Protein AF-A0A9K3DWF2-F1 (afdb_monomer_lite)

Sequence (79 aa):
MVAIYAHTVGDLGYASKLGKYAEYSGAPDEEEVLQYARVVIDCATANPDGQRRALIVGGSFANFTNVAATFNGIIRAII

Foldseek 3Di:
DQVVVLVVCVVVVNNVVDQDGDDDDDQDFLQVLLVVLLVVVCSVPVDDPVDDDDDDDDDDDDPPHPPVRNVNSNVNNVD

Organism: Helianthus annuus (NCBI:txid4232)

InterPro domains:
  IPR016102 Succinyl-CoA synthetase-like [G3DSA:3.40.50.261] (1-79)
  IPR032263 ATP-citrate synthase, citrate-binding domain [PF16114] (4-78)

Secondary structure (DSSP, 8-state):
-THHHHHHHIIIIIGGG--------S---HHHHHHHHHHHHHHHHSS--S------------SS--HHHHHHHHHHHH-

Structure (mmCIF, N/CA/C/O backbone):
data_AF-A0A9K3DWF2-F1
#
_entry.id   AF-A0A9K3DWF2-F1
#
loop_
_atom_site.group_PDB
_atom_site.id
_atom_site.type_symbol
_atom_site.label_atom_id
_atom_site.label_alt_id
_atom_site.label_comp_id
_atom_site.label_asym_id
_atom_site.label_entity_id
_atom_site.label_seq_id
_atom_site.pdbx_PDB_ins_code
_atom_site.Cartn_x
_atom_site.Cartn_y
_atom_site.Cartn_z
_atom_site.occupancy
_atom_site.B_iso_or_equiv
_atom_site.auth_seq_id
_atom_site.auth_comp_id
_atom_site.auth_asym_id
_atom_site.auth_atom_id
_atom_site.pdbx_PDB_model_num
ATOM 1 N N . MET A 1 1 ? -6.632 1.670 -14.591 1.00 54.38 1 MET A N 1
ATOM 2 C CA . MET A 1 1 ? -7.083 0.282 -14.308 1.00 54.38 1 MET A CA 1
ATOM 3 C C . MET A 1 1 ? -7.125 -0.012 -12.803 1.00 54.38 1 MET A C 1
ATOM 5 O O . MET A 1 1 ? -7.904 -0.856 -12.383 1.00 54.38 1 MET A O 1
ATOM 9 N N . VAL A 1 2 ? -6.384 0.734 -11.973 1.00 57.00 2 VAL A N 1
ATOM 10 C CA . VAL A 1 2 ? -6.380 0.595 -10.504 1.00 57.00 2 VAL A CA 1
ATOM 11 C C . VAL A 1 2 ? -7.741 0.955 -9.863 1.00 57.00 2 VAL A C 1
ATOM 13 O O . VAL A 1 2 ? -8.134 0.332 -8.880 1.00 57.00 2 VAL A O 1
ATOM 16 N N . ALA A 1 3 ? -8.555 1.810 -10.500 1.00 60.44 3 ALA A N 1
ATOM 17 C CA . ALA A 1 3 ? -9.938 2.103 -10.088 1.00 60.44 3 ALA A CA 1
ATOM 18 C C . ALA A 1 3 ? -10.868 0.871 -10.021 1.00 60.44 3 ALA A C 1
ATOM 20 O O . ALA A 1 3 ? -11.902 0.929 -9.362 1.00 60.44 3 ALA A O 1
ATOM 21 N N . ILE A 1 4 ? -10.523 -0.246 -10.675 1.00 62.75 4 ILE A N 1
ATOM 22 C CA . ILE A 1 4 ? -11.311 -1.487 -10.607 1.00 62.75 4 ILE A CA 1
ATOM 23 C C . ILE A 1 4 ? -11.286 -2.057 -9.189 1.00 62.75 4 ILE A C 1
ATOM 25 O O . ILE A 1 4 ? -12.320 -2.487 -8.705 1.00 62.75 4 ILE A O 1
ATOM 29 N N . TYR A 1 5 ? -10.155 -1.993 -8.480 1.00 63.25 5 TYR A N 1
ATOM 30 C CA . TYR A 1 5 ? -10.080 -2.501 -7.107 1.00 63.25 5 TYR A CA 1
ATOM 31 C C . TYR A 1 5 ? -10.994 -1.718 -6.158 1.00 63.25 5 TYR A C 1
ATOM 33 O O . TYR A 1 5 ? -11.680 -2.317 -5.334 1.00 63.25 5 TYR A O 1
ATOM 41 N N . ALA A 1 6 ? -11.051 -0.391 -6.309 1.00 65.00 6 ALA A N 1
ATOM 42 C CA . ALA A 1 6 ? -11.962 0.450 -5.536 1.00 65.00 6 ALA A CA 1
ATOM 43 C C . ALA A 1 6 ? -13.434 0.144 -5.860 1.00 65.00 6 ALA A C 1
ATOM 45 O O . ALA A 1 6 ? -14.241 0.015 -4.940 1.00 65.00 6 ALA A O 1
ATOM 46 N N . HIS A 1 7 ? -13.766 -0.037 -7.144 1.00 64.88 7 HIS A N 1
ATOM 47 C CA . HIS A 1 7 ? -15.110 -0.441 -7.560 1.00 64.88 7 HIS A CA 1
ATOM 48 C C . HIS A 1 7 ? -15.485 -1.823 -7.020 1.00 64.88 7 HIS A C 1
ATOM 50 O O . HIS A 1 7 ? -16.546 -1.943 -6.429 1.00 64.88 7 HIS A O 1
ATOM 56 N N . THR A 1 8 ? -14.605 -2.826 -7.090 1.00 69.62 8 THR A N 1
ATOM 57 C CA . THR A 1 8 ? -14.884 -4.171 -6.561 1.00 69.62 8 THR A CA 1
ATOM 58 C C . THR A 1 8 ? -15.130 -4.156 -5.051 1.00 69.62 8 THR A C 1
ATOM 60 O O . THR A 1 8 ? -16.034 -4.830 -4.566 1.00 69.62 8 THR A O 1
ATOM 63 N N . VAL A 1 9 ? -14.360 -3.379 -4.280 1.00 71.06 9 VAL A N 1
ATOM 64 C CA . VAL A 1 9 ? -14.618 -3.213 -2.836 1.00 71.06 9 VAL A CA 1
ATOM 65 C C . VAL A 1 9 ? -15.978 -2.545 -2.602 1.00 71.06 9 VAL A C 1
ATOM 67 O O . VAL A 1 9 ? -16.698 -2.917 -1.673 1.00 71.06 9 VAL A O 1
ATOM 70 N N . GLY A 1 10 ? -16.350 -1.594 -3.461 1.00 71.62 10 GLY A N 1
ATOM 71 C CA . GLY A 1 10 ? -17.670 -0.973 -3.460 1.00 71.62 10 GLY A CA 1
ATOM 72 C C . GLY A 1 10 ? -18.802 -1.956 -3.768 1.00 71.62 10 GLY A C 1
ATOM 73 O O . GLY A 1 10 ? -19.752 -2.037 -2.991 1.00 71.62 10 GLY A O 1
ATOM 74 N N . ASP A 1 11 ? -18.661 -2.744 -4.833 1.00 75.88 11 ASP A N 1
ATOM 75 C CA . ASP A 1 11 ? -19.633 -3.742 -5.297 1.00 75.88 11 ASP A CA 1
ATOM 76 C C . ASP A 1 11 ? -19.852 -4.857 -4.266 1.00 75.88 11 ASP A C 1
ATOM 78 O O . ASP A 1 11 ? -20.960 -5.368 -4.115 1.00 75.88 11 ASP A O 1
ATOM 82 N N . LEU A 1 12 ? -18.819 -5.196 -3.488 1.00 78.44 12 LEU A N 1
ATOM 83 C CA . LEU A 1 12 ? -18.911 -6.127 -2.358 1.00 78.44 12 LEU A CA 1
ATOM 84 C C . LEU A 1 12 ? -19.576 -5.514 -1.107 1.00 78.44 12 LEU A C 1
ATOM 86 O O . LEU A 1 12 ? -19.632 -6.160 -0.061 1.00 78.44 12 LEU A O 1
ATOM 90 N N . GLY A 1 13 ? -20.078 -4.278 -1.185 1.00 77.56 13 GLY A N 1
ATOM 91 C CA . GLY A 1 13 ? -20.781 -3.594 -0.096 1.00 77.56 13 GLY A CA 1
ATOM 92 C C . GLY A 1 13 ? -19.863 -2.952 0.947 1.00 77.56 13 GLY A C 1
ATOM 93 O O . GLY A 1 13 ? -20.334 -2.489 1.986 1.00 77.56 13 GLY A O 1
ATOM 94 N N . TYR A 1 14 ? -18.556 -2.886 0.685 1.00 74.06 14 TYR A N 1
ATOM 95 C CA . TYR A 1 14 ? -17.561 -2.296 1.584 1.00 74.06 14 TYR A CA 1
ATOM 96 C C . TYR A 1 14 ? -17.145 -0.881 1.169 1.00 74.06 14 TYR A C 1
ATOM 98 O O . TYR A 1 14 ? -16.140 -0.374 1.666 1.00 74.06 14 TYR A O 1
ATOM 106 N N . ALA A 1 15 ? -17.927 -0.210 0.314 1.00 70.56 15 ALA A N 1
ATOM 107 C CA . ALA A 1 15 ? -17.675 1.168 -0.121 1.00 70.56 15 ALA A CA 1
ATOM 108 C C . ALA A 1 15 ? -17.429 2.126 1.060 1.00 70.56 15 ALA A C 1
ATOM 110 O O . ALA A 1 15 ? -16.508 2.935 1.026 1.00 70.56 15 ALA A O 1
ATOM 111 N N . SER A 1 16 ? -18.204 1.989 2.142 1.00 70.31 16 SER A N 1
ATOM 112 C CA . SER A 1 16 ? -18.076 2.807 3.358 1.00 70.31 16 SER A CA 1
ATOM 113 C C . SER A 1 16 ? -16.843 2.485 4.211 1.00 70.31 16 SER A C 1
ATOM 115 O O . SER A 1 16 ? -16.509 3.254 5.108 1.00 70.31 16 SER A O 1
ATOM 117 N N . LYS A 1 17 ? -16.167 1.360 3.947 1.00 68.50 17 LYS A N 1
ATOM 118 C CA . LYS A 1 17 ? -14.918 0.940 4.604 1.00 68.50 17 LYS A CA 1
ATOM 119 C C . LYS A 1 17 ? -13.688 1.148 3.720 1.00 68.50 17 LYS A C 1
ATOM 121 O O . LYS A 1 17 ? -12.577 0.825 4.140 1.00 68.50 17 LYS A O 1
ATOM 126 N N . LEU A 1 18 ? -13.871 1.659 2.503 1.00 70.12 18 LEU A N 1
ATOM 127 C CA . LEU A 1 18 ? -12.766 1.992 1.620 1.00 70.12 18 LEU A CA 1
ATOM 128 C C . LEU A 1 18 ? -12.017 3.192 2.216 1.00 70.12 18 LEU A C 1
ATOM 130 O O . LEU A 1 18 ? -12.556 4.289 2.299 1.00 70.12 18 LEU A O 1
ATOM 134 N N . GLY A 1 19 ? -10.785 2.960 2.672 1.00 69.00 19 GLY A N 1
ATOM 135 C CA . GLY A 1 19 ? -9.977 3.979 3.342 1.00 69.00 19 GLY A CA 1
ATOM 136 C C . GLY A 1 19 ? -9.391 5.000 2.368 1.00 69.00 19 GLY A C 1
ATOM 137 O O . GLY A 1 19 ? -9.938 6.081 2.170 1.00 69.00 19 GLY A O 1
ATOM 138 N N . LYS A 1 20 ? -8.236 4.673 1.778 1.00 68.88 20 LYS A N 1
ATOM 139 C CA . LYS A 1 20 ? -7.538 5.536 0.816 1.00 68.88 20 LYS A CA 1
ATOM 140 C C . LYS A 1 20 ? -7.172 4.754 -0.440 1.00 68.88 20 LYS A C 1
ATOM 142 O O . LYS A 1 20 ? -6.807 3.585 -0.362 1.00 68.88 20 LYS A O 1
ATOM 147 N N . TYR A 1 21 ? -7.280 5.423 -1.583 1.00 67.25 21 TYR A N 1
ATOM 148 C CA . TYR A 1 21 ? -6.882 4.918 -2.892 1.00 67.25 21 TYR A CA 1
ATOM 149 C C . TYR A 1 21 ? -5.564 5.572 -3.304 1.00 67.25 21 TYR A C 1
ATOM 151 O O . TYR A 1 21 ? -5.411 6.786 -3.165 1.00 67.25 21 TYR A O 1
ATOM 159 N N . ALA A 1 22 ? -4.631 4.770 -3.804 1.00 68.12 22 ALA A N 1
ATOM 160 C CA . ALA A 1 22 ? -3.295 5.204 -4.174 1.00 68.12 22 ALA A CA 1
ATOM 161 C C . ALA A 1 22 ? -2.857 4.421 -5.427 1.00 68.12 22 ALA A C 1
ATOM 163 O O . ALA A 1 22 ? -3.049 3.207 -5.498 1.00 68.12 22 ALA A O 1
ATOM 164 N N . GLU A 1 23 ? -2.317 5.114 -6.428 1.00 75.31 23 GLU A N 1
ATOM 165 C CA . GLU A 1 23 ? -1.781 4.535 -7.663 1.00 75.31 23 GLU A CA 1
ATOM 166 C C . GLU A 1 23 ? -0.364 5.066 -7.910 1.00 75.31 23 GLU A C 1
ATOM 168 O O . GLU A 1 23 ? -0.102 6.258 -7.732 1.00 75.31 23 GLU A O 1
ATOM 173 N N . TYR A 1 24 ? 0.536 4.182 -8.342 1.00 69.31 24 TYR A N 1
ATOM 174 C CA . TYR A 1 24 ? 1.847 4.535 -8.882 1.00 69.31 24 TYR A CA 1
ATOM 175 C C . TYR A 1 24 ? 2.003 3.904 -10.272 1.00 69.31 24 TYR A C 1
ATOM 177 O O . TYR A 1 24 ? 1.565 2.779 -10.513 1.00 69.31 24 TYR A O 1
ATOM 185 N N . SER A 1 25 ? 2.597 4.637 -11.214 1.00 66.31 25 SER A N 1
ATOM 186 C CA . SER A 1 25 ? 2.843 4.180 -12.589 1.00 66.31 25 SER A CA 1
ATOM 187 C C . SER A 1 25 ? 4.134 4.802 -13.132 1.00 66.31 25 SER A C 1
ATOM 189 O O . SER A 1 25 ? 4.655 5.735 -12.530 1.00 66.31 25 SER A O 1
ATOM 191 N N . GLY A 1 26 ? 4.666 4.283 -14.245 1.00 69.75 26 GLY A N 1
ATOM 192 C CA . GLY A 1 26 ? 5.869 4.846 -14.884 1.00 69.75 26 GLY A CA 1
ATOM 193 C C . GLY A 1 26 ? 7.199 4.179 -14.519 1.00 69.75 26 GLY A C 1
ATOM 194 O O . GLY A 1 26 ? 8.240 4.749 -14.804 1.00 69.75 26 GLY A O 1
ATOM 195 N N . ALA A 1 27 ? 7.161 2.967 -13.952 1.00 72.56 27 ALA A N 1
ATOM 196 C CA . ALA A 1 27 ? 8.344 2.205 -13.530 1.00 72.56 27 ALA A CA 1
ATOM 197 C C . ALA A 1 27 ? 9.212 2.931 -12.476 1.00 72.56 27 ALA A C 1
ATOM 199 O O . ALA A 1 27 ? 10.394 3.159 -12.729 1.00 72.56 27 ALA A O 1
ATOM 200 N N . PRO A 1 28 ? 8.637 3.263 -11.303 1.00 81.50 28 PRO A N 1
ATOM 201 C CA . PRO A 1 28 ? 9.399 3.870 -10.219 1.00 81.50 28 PRO A CA 1
ATOM 202 C C . PRO A 1 28 ? 10.488 2.927 -9.702 1.00 81.50 28 PRO A C 1
ATOM 204 O O . PRO A 1 28 ? 10.364 1.697 -9.802 1.00 81.50 28 PRO A O 1
ATOM 207 N N . ASP A 1 29 ? 11.536 3.508 -9.134 1.00 84.00 29 ASP A N 1
ATOM 208 C CA . ASP A 1 29 ? 12.600 2.755 -8.484 1.00 84.00 29 ASP A CA 1
ATOM 209 C C . ASP A 1 29 ? 12.198 2.260 -7.080 1.00 84.00 29 ASP A C 1
ATOM 211 O O . ASP A 1 29 ? 11.105 2.517 -6.569 1.00 84.00 29 ASP A O 1
ATOM 215 N N . GLU A 1 30 ? 13.072 1.468 -6.459 1.00 86.75 30 GLU A N 1
ATOM 216 C CA . GLU A 1 30 ? 12.795 0.867 -5.152 1.00 86.75 30 GLU A CA 1
ATOM 217 C C . GLU A 1 30 ? 12.596 1.912 -4.039 1.00 86.75 30 GLU A C 1
ATOM 219 O O . GLU A 1 30 ? 11.753 1.715 -3.161 1.00 86.75 30 GLU A O 1
ATOM 224 N N . GLU A 1 31 ? 13.349 3.014 -4.059 1.00 87.06 31 GLU A N 1
ATOM 225 C CA . GLU A 1 31 ? 13.298 4.031 -3.005 1.00 87.06 31 GLU A CA 1
ATOM 226 C C . GLU A 1 31 ? 12.052 4.909 -3.158 1.00 87.06 31 GLU A C 1
ATOM 228 O O . GLU A 1 31 ? 11.384 5.212 -2.168 1.00 87.06 31 GLU A O 1
ATOM 233 N N . GLU A 1 32 ? 11.670 5.241 -4.391 1.00 87.44 32 GLU A N 1
ATOM 234 C CA . GLU A 1 32 ? 10.403 5.909 -4.688 1.00 87.44 32 GLU A CA 1
ATOM 235 C C . GLU A 1 32 ? 9.215 5.089 -4.171 1.00 87.44 32 GLU A C 1
ATOM 237 O O . GLU A 1 32 ? 8.327 5.625 -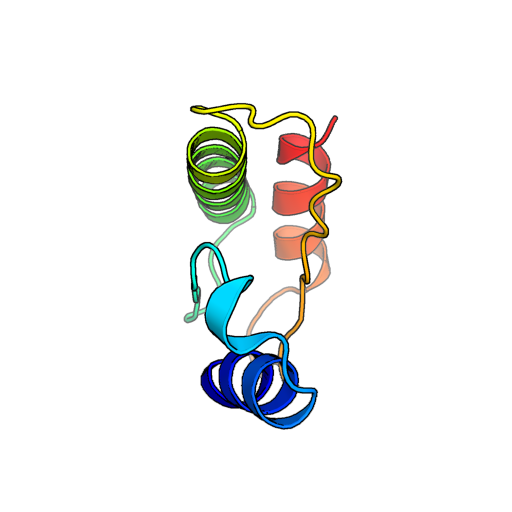3.498 1.00 87.44 32 GLU A O 1
ATOM 242 N N . VAL A 1 33 ? 9.216 3.773 -4.416 1.00 87.56 33 VAL A N 1
ATOM 243 C CA . VAL A 1 33 ? 8.149 2.885 -3.935 1.00 87.56 33 VAL A CA 1
ATOM 244 C C . VAL A 1 33 ? 8.175 2.727 -2.416 1.00 87.56 33 VAL A C 1
ATOM 246 O O . VAL A 1 33 ? 7.110 2.681 -1.799 1.00 87.56 33 VAL A O 1
ATOM 249 N N . LEU A 1 34 ? 9.353 2.702 -1.790 1.00 88.06 34 LEU A N 1
ATOM 250 C CA . LEU A 1 34 ? 9.484 2.690 -0.333 1.00 88.06 34 LEU A CA 1
ATOM 251 C C . LEU A 1 34 ? 8.854 3.934 0.304 1.00 88.06 34 LEU A C 1
ATOM 253 O O . LEU A 1 34 ? 8.024 3.814 1.208 1.00 88.06 34 LEU A O 1
ATOM 257 N N . GLN A 1 35 ? 9.236 5.127 -0.158 1.00 88.56 35 GLN A N 1
ATOM 258 C CA . GLN A 1 35 ? 8.710 6.392 0.364 1.00 88.56 35 GLN A CA 1
ATOM 259 C C . GLN A 1 35 ? 7.195 6.470 0.162 1.00 88.56 35 GLN A C 1
ATOM 261 O O . GLN A 1 35 ? 6.451 6.830 1.076 1.00 88.56 35 GLN A O 1
ATOM 266 N N . TYR A 1 36 ? 6.727 6.054 -1.015 1.00 87.44 36 TYR A N 1
ATOM 267 C CA . TYR A 1 36 ? 5.308 6.009 -1.329 1.00 87.44 36 TYR A CA 1
ATOM 268 C C . TYR A 1 36 ? 4.534 5.070 -0.394 1.00 87.44 36 TYR A C 1
ATOM 270 O O . TYR A 1 36 ? 3.531 5.468 0.203 1.00 87.44 36 TYR A O 1
ATOM 278 N N . ALA A 1 37 ? 5.014 3.835 -0.226 1.00 87.25 37 ALA A N 1
ATOM 279 C CA . ALA A 1 37 ? 4.381 2.841 0.631 1.00 87.25 37 ALA A CA 1
ATOM 280 C C . ALA A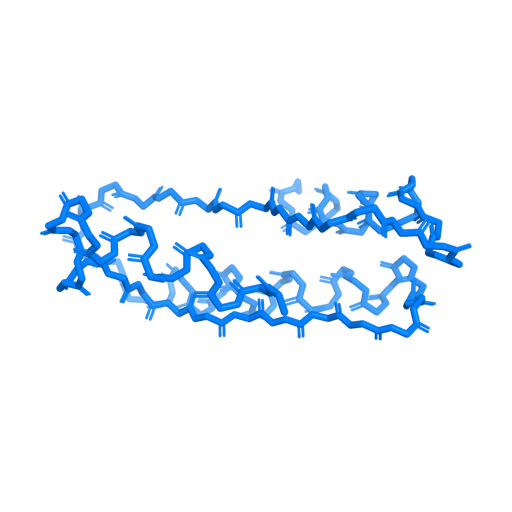 1 37 ? 4.338 3.294 2.100 1.00 87.25 37 ALA A C 1
ATOM 282 O O . ALA A 1 37 ? 3.304 3.127 2.748 1.00 87.25 37 ALA A O 1
ATOM 283 N N . ARG A 1 38 ? 5.399 3.944 2.602 1.00 89.19 38 ARG A N 1
ATOM 284 C CA . ARG A 1 38 ? 5.429 4.528 3.955 1.00 89.19 38 ARG A CA 1
ATOM 285 C C . ARG A 1 38 ? 4.329 5.559 4.161 1.00 89.19 38 ARG A C 1
ATOM 287 O O . ARG A 1 38 ? 3.532 5.412 5.079 1.00 89.19 38 ARG A O 1
ATOM 294 N N . VAL A 1 39 ? 4.206 6.536 3.261 1.00 89.38 39 VAL A N 1
ATOM 295 C CA . VAL A 1 39 ? 3.168 7.577 3.364 1.00 89.38 39 VAL A CA 1
ATOM 296 C C . VAL A 1 39 ? 1.762 6.971 3.363 1.00 89.38 39 VAL A C 1
ATOM 298 O O . VAL A 1 39 ? 0.890 7.429 4.107 1.00 89.38 39 VAL A O 1
ATOM 301 N N . VAL A 1 40 ? 1.522 5.935 2.551 1.00 86.56 40 VAL A N 1
ATOM 302 C CA . VAL A 1 40 ? 0.229 5.236 2.514 1.00 86.56 40 VAL A CA 1
ATOM 303 C C . VAL A 1 40 ? -0.051 4.520 3.836 1.00 86.56 40 VAL A C 1
ATOM 305 O O . VAL A 1 40 ? -1.153 4.657 4.371 1.00 86.56 40 VAL A O 1
ATOM 308 N N . ILE A 1 41 ? 0.927 3.791 4.377 1.00 85.62 41 ILE A N 1
ATOM 309 C CA . ILE A 1 41 ? 0.797 3.067 5.649 1.00 85.62 41 ILE A CA 1
ATOM 310 C C . ILE A 1 41 ? 0.594 4.046 6.810 1.00 85.62 41 ILE A C 1
ATOM 312 O O . ILE A 1 41 ? -0.329 3.862 7.606 1.00 85.62 41 ILE A O 1
ATOM 316 N 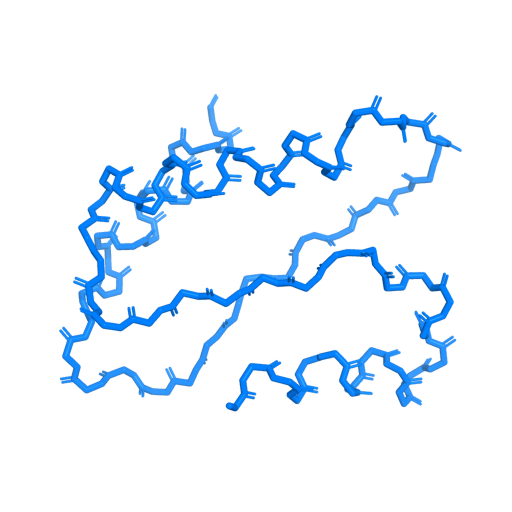N . ASP A 1 42 ? 1.371 5.124 6.869 1.00 87.75 42 ASP A N 1
ATOM 317 C CA . ASP A 1 42 ? 1.239 6.180 7.876 1.00 87.75 42 ASP A CA 1
ATOM 318 C C . ASP A 1 42 ? -0.152 6.815 7.811 1.00 87.75 42 ASP A C 1
ATOM 320 O O . ASP A 1 42 ? -0.867 6.909 8.809 1.00 87.75 42 ASP A O 1
ATOM 324 N N . CYS A 1 43 ? -0.618 7.161 6.609 1.00 84.44 43 CYS A N 1
ATOM 325 C CA . CYS A 1 43 ? -1.975 7.660 6.402 1.00 84.44 43 CYS A CA 1
ATOM 326 C C . CYS A 1 43 ? -3.052 6.667 6.854 1.00 84.44 43 CYS A C 1
ATOM 328 O O . CYS A 1 43 ? -4.111 7.081 7.334 1.00 84.44 43 CYS A O 1
ATOM 330 N N . ALA A 1 44 ? -2.809 5.373 6.650 1.00 81.81 44 ALA A N 1
ATOM 331 C CA . ALA A 1 44 ? -3.708 4.293 7.019 1.00 81.81 44 ALA A CA 1
ATOM 332 C C . ALA A 1 44 ? -3.598 3.890 8.496 1.00 81.81 44 ALA A C 1
ATOM 334 O O . ALA A 1 44 ? -4.391 3.060 8.932 1.00 81.81 44 ALA A O 1
ATOM 335 N N . THR A 1 45 ? -2.678 4.453 9.280 1.00 84.50 45 THR A N 1
ATOM 336 C CA . THR A 1 45 ? -2.484 4.110 10.702 1.00 84.50 45 THR A CA 1
ATOM 337 C C . THR A 1 45 ? -2.537 5.315 11.641 1.00 84.50 45 THR A C 1
ATOM 339 O O . THR A 1 45 ? -2.757 5.124 12.833 1.00 84.50 45 THR A O 1
ATOM 342 N N . ALA A 1 46 ? -2.469 6.546 11.119 1.00 86.06 46 ALA A N 1
ATOM 343 C CA . ALA A 1 46 ? -2.467 7.791 11.894 1.00 86.06 46 ALA A CA 1
ATOM 344 C C . ALA A 1 46 ? -3.633 7.940 12.891 1.00 86.06 46 ALA A C 1
ATOM 346 O O . ALA A 1 46 ? -3.475 8.576 13.926 1.00 86.06 46 ALA A O 1
ATOM 347 N N . ASN A 1 47 ? -4.798 7.355 12.590 1.00 84.25 47 ASN A N 1
ATOM 348 C CA . ASN A 1 47 ? -5.979 7.379 13.458 1.00 84.25 47 ASN A CA 1
ATOM 349 C C . ASN A 1 47 ? -6.493 5.947 13.686 1.00 84.25 47 ASN A C 1
ATOM 351 O O . ASN A 1 47 ? -7.299 5.461 12.878 1.00 84.25 47 ASN A O 1
ATOM 355 N N . PRO A 1 48 ? -6.012 5.243 14.727 1.00 81.38 48 PRO A N 1
ATOM 356 C CA . PRO A 1 48 ? -6.486 3.905 15.052 1.00 81.38 48 PRO A CA 1
ATOM 357 C C . PRO A 1 48 ? -7.902 3.970 15.644 1.00 81.38 48 PRO A C 1
ATOM 359 O O . PRO A 1 48 ? -8.152 4.655 16.629 1.00 81.38 48 PRO A O 1
ATOM 362 N N . ASP A 1 49 ? -8.831 3.229 15.047 1.00 84.38 49 ASP A N 1
ATOM 363 C CA . ASP A 1 49 ? -10.248 3.123 15.438 1.00 84.38 49 ASP A CA 1
ATOM 364 C C . ASP A 1 49 ? -10.588 1.755 16.064 1.00 84.38 49 ASP A C 1
ATOM 366 O O . ASP A 1 49 ? -11.755 1.419 16.264 1.00 84.38 49 ASP A O 1
ATOM 370 N N . GLY A 1 50 ? -9.566 0.938 16.345 1.00 82.75 50 GLY A N 1
ATOM 371 C CA . GLY A 1 50 ? -9.715 -0.431 16.844 1.00 82.75 50 GLY A CA 1
ATOM 372 C C . GLY A 1 50 ? -10.198 -1.440 15.796 1.00 82.75 50 GLY A C 1
ATOM 373 O O . GLY A 1 50 ? -10.344 -2.622 16.115 1.00 82.75 50 GLY A O 1
ATOM 374 N N . GLN A 1 51 ? -10.429 -1.021 14.547 1.00 82.06 51 GLN A N 1
ATOM 375 C CA . GLN A 1 51 ? -10.840 -1.918 13.473 1.00 82.06 51 GLN A CA 1
ATOM 376 C C . GLN A 1 51 ? -9.630 -2.520 12.762 1.00 82.06 51 GLN A C 1
ATOM 378 O O . GLN A 1 51 ? -8.596 -1.883 12.558 1.00 82.06 51 GLN A O 1
ATOM 383 N N . ARG A 1 52 ? -9.770 -3.778 12.334 1.00 81.44 52 ARG A N 1
ATOM 384 C CA . ARG A 1 52 ? -8.766 -4.423 11.485 1.00 81.44 52 ARG A CA 1
ATOM 385 C C . ARG A 1 52 ? -8.834 -3.817 10.085 1.00 81.44 52 ARG A C 1
ATOM 387 O O . ARG A 1 52 ? -9.905 -3.781 9.484 1.00 81.44 52 ARG A O 1
ATOM 394 N N . ARG A 1 53 ? -7.685 -3.390 9.565 1.00 79.88 53 ARG A N 1
ATOM 395 C CA . ARG A 1 53 ? -7.526 -2.873 8.200 1.00 79.88 53 ARG A CA 1
ATOM 396 C C . ARG A 1 53 ? -6.770 -3.896 7.359 1.00 79.88 53 ARG A C 1
ATOM 398 O O . ARG A 1 53 ? -5.904 -4.600 7.870 1.00 79.88 53 ARG A O 1
ATOM 405 N N . ALA A 1 54 ? -7.116 -3.980 6.080 1.00 82.75 54 ALA A N 1
ATOM 406 C CA . ALA A 1 54 ? -6.406 -4.791 5.101 1.00 82.75 54 ALA A CA 1
ATOM 407 C C . ALA A 1 54 ? -5.799 -3.862 4.046 1.00 82.75 54 ALA A C 1
ATOM 409 O O . ALA A 1 54 ? -6.483 -2.965 3.553 1.00 82.75 54 ALA A O 1
ATOM 410 N N . LEU A 1 55 ? -4.527 -4.077 3.709 1.00 83.88 55 LEU A N 1
ATOM 411 C CA . LEU A 1 55 ? -3.861 -3.394 2.605 1.00 83.88 55 LEU A CA 1
ATOM 412 C C . LEU A 1 55 ? -3.917 -4.297 1.374 1.00 83.88 55 LEU A C 1
ATOM 414 O O . LEU A 1 55 ? -3.428 -5.425 1.409 1.00 83.88 55 LEU A O 1
ATOM 418 N N . ILE A 1 56 ? -4.515 -3.804 0.292 1.00 83.00 56 ILE A N 1
ATOM 419 C CA . ILE A 1 56 ? -4.560 -4.514 -0.987 1.00 83.00 56 ILE A CA 1
ATOM 420 C C . ILE A 1 56 ? -3.484 -3.913 -1.886 1.00 83.00 56 ILE A C 1
ATOM 422 O O . ILE A 1 56 ? -3.600 -2.766 -2.312 1.00 83.00 56 ILE A O 1
ATOM 426 N N . VAL A 1 57 ? -2.450 -4.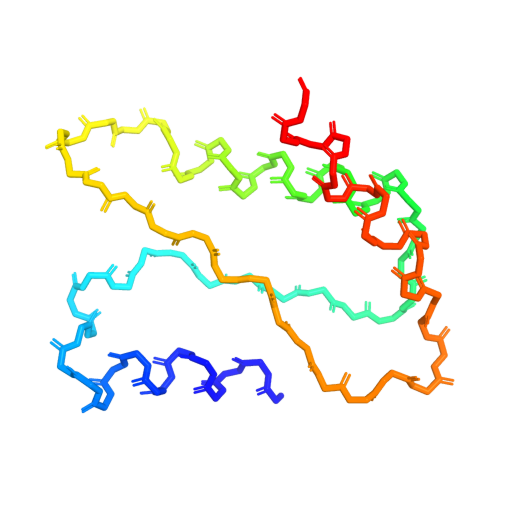700 -2.174 1.00 83.12 57 VAL A N 1
ATOM 427 C CA . VAL A 1 57 ? -1.408 -4.362 -3.149 1.00 83.12 57 VAL A CA 1
ATOM 428 C C . VAL A 1 57 ? -1.676 -5.179 -4.406 1.00 83.12 57 VAL A C 1
ATOM 430 O O . VAL A 1 57 ? -1.590 -6.405 -4.388 1.00 83.12 57 VAL A O 1
ATOM 433 N N . GLY A 1 58 ? -2.043 -4.505 -5.491 1.00 80.25 58 GLY A N 1
ATOM 434 C CA . GLY A 1 58 ? -2.398 -5.148 -6.749 1.00 80.25 58 GLY A CA 1
ATOM 435 C C . GLY A 1 58 ? -2.119 -4.244 -7.941 1.00 80.25 58 GLY A C 1
ATOM 436 O O . GLY A 1 58 ? -2.024 -3.026 -7.812 1.00 80.25 58 GLY A O 1
ATOM 437 N N . GLY A 1 59 ? -1.988 -4.854 -9.112 1.00 77.44 59 GLY A N 1
ATOM 438 C CA . GLY A 1 59 ? -1.693 -4.170 -10.362 1.00 77.44 59 GLY A CA 1
ATOM 43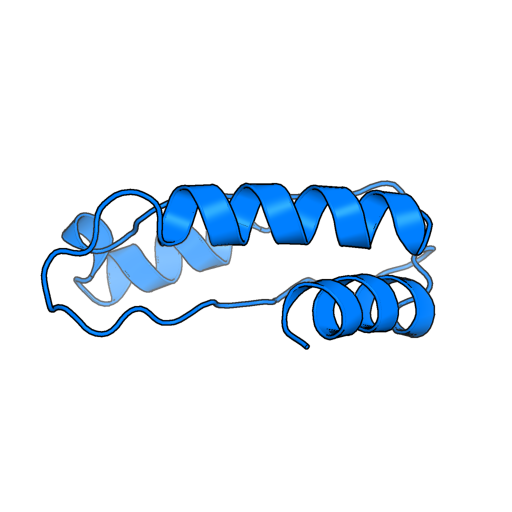9 C C . GLY A 1 59 ? -2.005 -5.068 -11.552 1.00 77.44 59 GLY A C 1
ATOM 440 O O . GLY A 1 59 ? -2.231 -6.268 -11.408 1.00 77.44 59 GLY A O 1
ATOM 441 N N . SER A 1 60 ? -2.059 -4.472 -12.738 1.00 73.62 60 SER A N 1
ATOM 442 C CA . SER 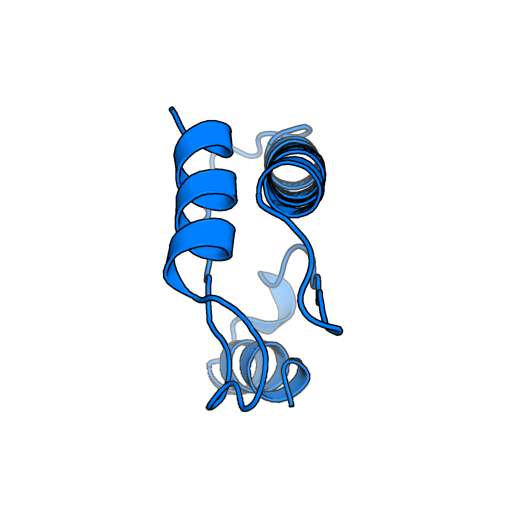A 1 60 ? -2.204 -5.213 -13.997 1.00 73.62 60 SER A CA 1
ATOM 443 C C . SER A 1 60 ? -0.843 -5.651 -14.541 1.00 73.62 60 SER A C 1
ATOM 445 O O . SER A 1 60 ? 0.189 -5.373 -13.934 1.00 73.62 60 SER A O 1
ATOM 447 N N . PHE A 1 61 ? -0.832 -6.336 -15.687 1.00 73.31 61 PHE A N 1
ATOM 448 C CA . PHE A 1 61 ? 0.410 -6.745 -16.339 1.00 73.31 61 PHE A CA 1
ATOM 449 C C . PHE A 1 61 ? 1.296 -5.526 -16.635 1.00 73.31 61 PHE A C 1
ATOM 451 O O . PHE A 1 61 ? 0.870 -4.590 -17.317 1.00 73.31 61 PHE A O 1
ATOM 458 N N . ALA A 1 62 ? 2.517 -5.527 -16.105 1.00 72.81 62 ALA A N 1
ATOM 459 C CA . ALA A 1 62 ? 3.445 -4.423 -16.272 1.00 72.81 62 ALA A CA 1
ATOM 460 C C . ALA A 1 62 ? 4.370 -4.663 -17.471 1.00 72.81 62 ALA A C 1
ATOM 462 O O . ALA A 1 62 ? 5.127 -5.627 -17.491 1.00 72.81 62 ALA A O 1
ATOM 463 N N . ASN A 1 63 ? 4.340 -3.757 -18.452 1.00 69.62 63 ASN A N 1
ATOM 464 C CA . ASN A 1 63 ? 5.173 -3.869 -19.656 1.00 69.62 63 ASN A CA 1
ATOM 465 C C . ASN A 1 63 ? 6.623 -3.396 -19.445 1.00 69.62 63 ASN A C 1
ATOM 467 O O . ASN A 1 63 ? 7.519 -3.851 -20.146 1.00 69.62 63 ASN A O 1
ATOM 471 N N . PHE A 1 64 ? 6.855 -2.483 -18.496 1.00 73.25 64 PHE A N 1
ATOM 472 C CA . PHE A 1 64 ? 8.160 -1.828 -18.294 1.00 73.25 64 PHE A CA 1
ATOM 473 C C . PHE A 1 64 ? 8.578 -1.725 -16.820 1.00 73.25 64 PHE A C 1
ATOM 475 O O . PHE A 1 64 ? 9.676 -1.274 -16.514 1.00 73.25 64 PHE A O 1
ATOM 482 N N . THR A 1 65 ? 7.706 -2.116 -15.889 1.00 74.12 65 THR A N 1
ATOM 483 C CA . THR A 1 65 ? 7.968 -2.007 -14.449 1.00 74.12 65 THR A CA 1
ATOM 484 C C . THR A 1 65 ? 8.729 -3.229 -13.957 1.00 74.12 65 THR A C 1
ATOM 486 O O . THR A 1 65 ? 8.297 -4.362 -14.168 1.00 74.12 65 THR A O 1
ATOM 489 N N . ASN A 1 66 ? 9.827 -3.007 -13.234 1.00 80.06 66 ASN A N 1
ATOM 490 C CA . ASN A 1 66 ? 10.506 -4.076 -12.514 1.00 80.06 66 ASN A CA 1
ATOM 491 C C . ASN A 1 66 ? 9.707 -4.442 -11.253 1.00 80.06 66 ASN A C 1
ATOM 493 O O . ASN A 1 66 ? 9.840 -3.806 -10.208 1.00 80.06 66 ASN A O 1
ATOM 497 N N . VAL A 1 67 ? 8.881 -5.486 -11.355 1.00 82.88 67 VAL A N 1
ATOM 498 C CA . VAL A 1 67 ? 8.014 -5.940 -10.256 1.00 82.88 67 VAL A CA 1
ATOM 499 C C . VAL A 1 67 ? 8.822 -6.253 -8.994 1.00 82.88 67 VAL A C 1
ATOM 501 O O . VAL A 1 67 ? 8.401 -5.870 -7.906 1.00 82.88 67 VAL A O 1
ATOM 504 N N . ALA A 1 68 ? 10.006 -6.860 -9.122 1.00 84.81 68 ALA A N 1
ATOM 505 C CA . ALA A 1 68 ? 10.844 -7.201 -7.974 1.00 84.81 68 ALA A CA 1
ATOM 506 C C . ALA A 1 68 ? 11.327 -5.955 -7.215 1.00 84.81 68 ALA A C 1
ATOM 508 O O . ALA A 1 68 ? 11.193 -5.901 -5.995 1.00 84.81 68 ALA A O 1
ATOM 509 N N . ALA A 1 69 ? 11.811 -4.932 -7.927 1.00 83.75 69 ALA A N 1
ATOM 510 C CA . ALA A 1 69 ? 12.242 -3.675 -7.309 1.00 83.75 69 ALA A CA 1
ATOM 511 C C . ALA A 1 69 ? 11.076 -2.966 -6.601 1.00 83.75 69 ALA A C 1
ATOM 513 O O . ALA A 1 69 ? 11.203 -2.545 -5.453 1.00 83.75 69 ALA A O 1
ATOM 514 N N . THR A 1 70 ? 9.903 -2.911 -7.241 1.00 85.06 70 THR A N 1
ATOM 515 C CA . THR A 1 70 ? 8.722 -2.295 -6.617 1.00 85.06 70 THR A CA 1
ATOM 516 C C . THR A 1 70 ? 8.257 -3.061 -5.372 1.00 85.06 70 THR A C 1
ATOM 518 O O . THR A 1 70 ? 7.995 -2.452 -4.339 1.00 85.06 70 THR A O 1
ATOM 521 N N . PHE A 1 71 ? 8.219 -4.397 -5.405 1.00 86.00 71 PHE A N 1
ATOM 522 C CA . PHE A 1 71 ? 7.826 -5.191 -4.238 1.00 86.00 71 PHE A CA 1
ATOM 523 C C . PHE A 1 71 ? 8.855 -5.111 -3.106 1.00 86.00 71 PHE A C 1
ATOM 525 O O . PHE A 1 71 ? 8.449 -5.061 -1.948 1.00 86.00 71 PHE A O 1
ATOM 532 N N . ASN A 1 72 ? 10.155 -5.025 -3.405 1.00 88.56 72 ASN A N 1
ATOM 533 C CA . ASN A 1 72 ? 11.180 -4.788 -2.384 1.00 88.56 72 ASN A CA 1
ATOM 534 C C . ASN A 1 72 ? 10.949 -3.468 -1.641 1.00 88.56 72 ASN A C 1
ATOM 536 O O . ASN A 1 72 ? 11.012 -3.450 -0.412 1.00 88.56 72 ASN A O 1
ATOM 540 N N . GLY A 1 73 ? 10.613 -2.392 -2.359 1.00 86.62 73 GLY A N 1
ATOM 541 C CA . GLY A 1 73 ? 10.270 -1.104 -1.751 1.00 86.62 73 GLY A CA 1
ATOM 542 C C . GLY A 1 73 ? 9.068 -1.213 -0.807 1.00 86.62 73 GLY A C 1
ATOM 543 O O . GLY A 1 73 ? 9.117 -0.725 0.320 1.00 86.62 73 GLY A O 1
ATOM 544 N N . ILE A 1 74 ? 8.018 -1.936 -1.218 1.00 87.00 74 ILE A N 1
ATOM 545 C CA . ILE A 1 74 ? 6.827 -2.180 -0.384 1.00 87.00 74 ILE A CA 1
ATOM 546 C C . ILE A 1 74 ? 7.176 -3.013 0.855 1.00 87.00 74 ILE A C 1
ATOM 548 O O . ILE A 1 74 ? 6.762 -2.672 1.959 1.00 87.00 74 ILE A O 1
ATOM 552 N N . ILE A 1 75 ? 7.953 -4.089 0.702 1.00 88.69 75 ILE A N 1
ATOM 553 C CA . ILE A 1 75 ? 8.369 -4.951 1.817 1.00 88.69 75 ILE A CA 1
ATOM 554 C C . ILE A 1 75 ? 9.193 -4.148 2.832 1.00 88.69 75 ILE A C 1
ATOM 556 O O . ILE A 1 75 ? 8.918 -4.215 4.027 1.00 88.69 75 ILE A O 1
ATOM 560 N N . ARG A 1 76 ? 10.143 -3.329 2.364 1.00 88.12 76 ARG A N 1
ATOM 561 C CA . ARG A 1 76 ? 10.952 -2.430 3.208 1.00 88.12 76 ARG A CA 1
ATOM 562 C C . ARG A 1 76 ? 10.137 -1.347 3.925 1.00 88.12 76 ARG A C 1
ATOM 564 O O . ARG A 1 76 ? 10.650 -0.735 4.855 1.00 88.12 76 ARG A O 1
ATOM 571 N N . ALA A 1 77 ? 8.916 -1.059 3.479 1.00 87.50 77 ALA A N 1
ATOM 572 C CA . ALA A 1 77 ? 8.021 -0.128 4.162 1.00 87.50 77 ALA A CA 1
ATOM 573 C C . ALA A 1 77 ? 7.233 -0.794 5.303 1.00 87.50 77 ALA A C 1
ATOM 575 O O . ALA A 1 77 ? 6.724 -0.091 6.172 1.00 87.50 77 ALA A O 1
ATOM 576 N N . ILE A 1 78 ? 7.092 -2.124 5.266 1.00 83.94 78 ILE A N 1
ATOM 577 C CA . ILE A 1 78 ? 6.307 -2.914 6.224 1.00 83.94 78 ILE A CA 1
ATOM 578 C C . ILE A 1 78 ? 7.189 -3.483 7.343 1.00 83.94 78 ILE A C 1
ATOM 580 O O . ILE A 1 78 ? 6.717 -3.610 8.473 1.00 83.94 78 ILE A O 1
ATOM 584 N N . ILE A 1 79 ? 8.428 -3.865 7.013 1.00 78.94 79 ILE A N 1
ATOM 585 C CA . ILE A 1 79 ? 9.443 -4.359 7.961 1.00 78.94 79 ILE A CA 1
ATOM 586 C C . ILE A 1 79 ? 10.117 -3.178 8.658 1.00 78.94 79 ILE A C 1
ATOM 588 O O . ILE A 1 79 ? 10.249 -3.247 9.900 1.00 78.94 79 ILE A O 1
#

pLDDT: mean 78.33, std 8.65, range [54.38, 89.38]

Radius of gyration: 13.49 Å; chains: 1; bounding box: 34×15×36 Å